Protein AF-A8U4M9-F1 (afdb_monomer)

pLDDT: mean 76.11, std 11.07, range [41.88, 90.75]

Solvent-accessible surface area (backbone atoms only — not comparable to full-atom values): 7079 Å² total; per-residue (Å²): 140,84,84,80,84,76,80,76,81,73,87,69,74,80,76,83,78,84,70,58,103,66,54,64,68,60,52,51,53,51,51,52,52,52,53,51,53,51,63,72,45,41,70,67,66,47,49,59,49,49,54,54,45,51,51,51,50,52,50,50,40,72,74,38,55,86,81,51,80,74,60,86,95,53,54,53,60,73,62,46,50,60,54,47,52,49,54,49,50,51,53,50,55,48,53,54,52,54,47,52,54,53,51,34,48,74,71,59,77,48,61,86,80,114

Structure (mmCIF, N/CA/C/O backbone):
data_AF-A8U4M9-F1
#
_entry.id   AF-A8U4M9-F1
#
loop_
_atom_site.group_PDB
_atom_site.id
_atom_site.type_symbol
_atom_site.label_atom_id
_atom_site.label_alt_id
_atom_site.label_comp_id
_atom_site.label_asym_id
_atom_site.label_entity_id
_atom_site.label_seq_id
_atom_site.pdbx_PDB_ins_code
_atom_site.Cartn_x
_atom_site.Cartn_y
_atom_site.Cartn_z
_atom_site.occupancy
_atom_site.B_iso_or_equiv
_atom_site.auth_seq_id
_atom_site.auth_comp_id
_atom_site.auth_asym_id
_atom_site.auth_atom_id
_atom_site.pdbx_PDB_model_num
ATOM 1 N N . MET A 1 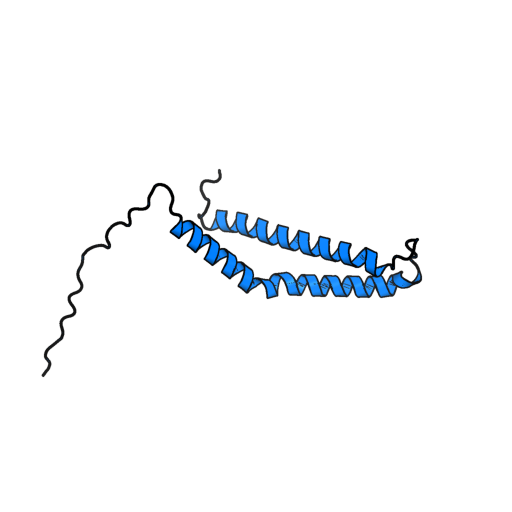1 ? 60.641 -24.160 -14.361 1.00 41.88 1 MET A N 1
ATOM 2 C CA . MET A 1 1 ? 60.588 -23.486 -15.676 1.00 41.88 1 MET A CA 1
ATOM 3 C C . MET A 1 1 ? 59.514 -24.198 -16.503 1.00 41.88 1 MET A C 1
ATOM 5 O O . MET A 1 1 ? 59.812 -25.154 -17.191 1.00 41.88 1 MET A O 1
ATOM 9 N N . ALA A 1 2 ? 58.250 -24.075 -16.092 1.00 49.12 2 ALA A N 1
ATOM 10 C CA . ALA A 1 2 ? 57.260 -23.120 -16.611 1.00 49.12 2 ALA A CA 1
ATOM 11 C C . ALA A 1 2 ? 56.799 -23.475 -18.041 1.00 49.12 2 ALA A C 1
ATOM 13 O O . ALA A 1 2 ? 57.284 -22.902 -19.009 1.00 49.12 2 ALA A O 1
ATOM 14 N N . ALA A 1 3 ? 55.857 -24.418 -18.149 1.00 48.16 3 ALA A N 1
ATOM 15 C CA . ALA A 1 3 ? 55.022 -24.584 -19.335 1.00 48.16 3 ALA A CA 1
ATOM 16 C C . ALA A 1 3 ? 53.691 -23.875 -19.052 1.00 48.16 3 ALA A C 1
ATOM 18 O O . ALA A 1 3 ? 52.935 -24.282 -18.173 1.00 48.16 3 ALA A O 1
ATOM 19 N N . ALA A 1 4 ? 53.490 -22.746 -19.725 1.00 57.94 4 ALA A N 1
ATOM 20 C CA . ALA A 1 4 ? 52.308 -21.909 -19.617 1.00 57.94 4 ALA A CA 1
ATOM 21 C C . ALA A 1 4 ? 51.120 -22.579 -20.318 1.00 57.94 4 ALA A C 1
ATOM 23 O O . ALA A 1 4 ? 51.166 -22.831 -21.523 1.00 57.94 4 ALA A O 1
ATOM 24 N N . ASP A 1 5 ? 50.060 -22.836 -19.555 1.00 54.78 5 ASP A N 1
ATOM 25 C CA . ASP A 1 5 ? 48.763 -23.265 -20.065 1.00 54.78 5 ASP A CA 1
ATOM 26 C C . ASP A 1 5 ? 48.074 -22.035 -20.687 1.00 54.78 5 ASP A C 1
ATOM 28 O O . ASP A 1 5 ? 47.544 -21.159 -19.999 1.00 54.78 5 ASP A O 1
ATOM 32 N N . ASN A 1 6 ? 48.216 -21.891 -22.006 1.00 61.22 6 ASN A N 1
ATOM 33 C CA . ASN A 1 6 ? 47.636 -20.798 -22.782 1.00 61.22 6 ASN A CA 1
ATOM 34 C C . ASN A 1 6 ? 46.122 -21.016 -22.921 1.00 61.22 6 ASN A C 1
ATOM 36 O O . ASN A 1 6 ? 45.656 -21.656 -23.864 1.00 61.22 6 ASN A O 1
ATOM 40 N N . ILE A 1 7 ? 45.345 -20.446 -21.998 1.00 64.44 7 ILE A N 1
ATOM 41 C CA . ILE A 1 7 ? 43.886 -20.342 -22.117 1.00 64.44 7 ILE A CA 1
ATOM 42 C C . ILE A 1 7 ? 43.577 -19.382 -23.275 1.00 64.44 7 ILE A C 1
ATOM 44 O O . ILE A 1 7 ? 43.558 -18.161 -23.115 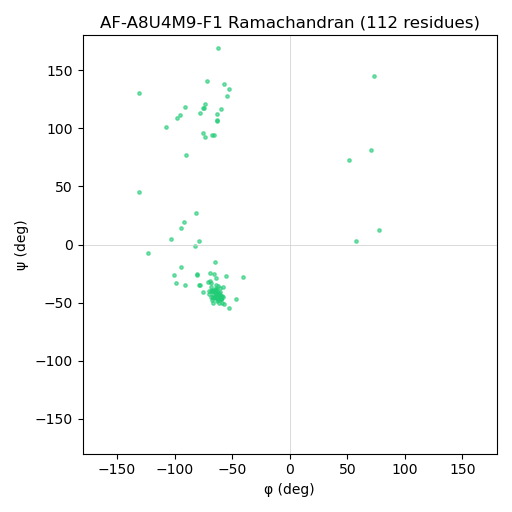1.00 64.44 7 ILE A O 1
ATOM 48 N N . ALA A 1 8 ? 43.367 -19.938 -24.466 1.00 64.06 8 ALA A N 1
ATOM 49 C CA . ALA A 1 8 ? 42.996 -19.186 -25.654 1.00 64.06 8 ALA A CA 1
ATOM 50 C C . ALA A 1 8 ? 41.623 -18.514 -25.460 1.00 64.06 8 ALA A C 1
ATOM 52 O O . ALA A 1 8 ? 40.574 -19.161 -25.502 1.00 64.06 8 ALA A O 1
ATOM 53 N N . PHE A 1 9 ? 41.621 -17.194 -25.267 1.00 68.69 9 PHE A N 1
ATOM 54 C CA . PHE A 1 9 ? 40.423 -16.363 -25.368 1.00 68.69 9 PHE A CA 1
ATOM 55 C C . PHE A 1 9 ? 39.901 -16.437 -26.808 1.00 68.69 9 PHE A C 1
ATOM 57 O O . PHE A 1 9 ? 40.516 -15.898 -27.724 1.00 68.69 9 PHE A O 1
ATOM 64 N N . SER A 1 10 ? 38.787 -17.139 -27.023 1.00 66.19 10 SER A N 1
ATOM 65 C CA . SER A 1 10 ? 38.134 -17.204 -28.334 1.00 66.19 10 SER A CA 1
ATOM 66 C C . SER A 1 10 ? 37.349 -15.905 -28.569 1.00 66.19 10 SER A C 1
ATOM 68 O O . SER A 1 10 ? 36.362 -15.676 -27.869 1.00 66.19 10 SER A O 1
ATOM 70 N N . PRO A 1 11 ? 37.727 -15.047 -29.538 1.00 69.06 11 PRO A N 1
ATOM 71 C CA . PRO A 1 11 ? 37.116 -13.733 -29.747 1.00 69.06 11 PRO A CA 1
ATOM 72 C C . PRO A 1 11 ? 35.807 -13.814 -30.548 1.00 69.06 11 PRO A C 1
ATOM 74 O O . PRO A 1 11 ? 35.451 -12.882 -31.267 1.00 69.06 11 PRO A O 1
ATOM 77 N N . THR A 1 12 ? 35.088 -14.936 -30.486 1.00 73.75 12 THR A N 1
ATOM 78 C CA . THR A 1 12 ? 33.807 -15.048 -31.181 1.00 73.75 12 THR A CA 1
ATOM 79 C C . THR A 1 12 ? 32.766 -14.247 -30.404 1.00 73.75 12 THR A C 1
ATOM 81 O O . THR A 1 12 ? 32.501 -14.591 -29.246 1.00 73.75 12 THR A O 1
ATOM 84 N N . PRO A 1 13 ? 32.164 -13.196 -30.993 1.00 75.12 13 PRO A N 1
ATOM 85 C CA . PRO A 1 13 ? 31.090 -12.476 -30.331 1.00 75.12 13 PRO A CA 1
ATOM 86 C C . PRO A 1 13 ? 29.970 -13.468 -29.987 1.00 75.12 13 PRO A C 1
ATOM 88 O O . PRO A 1 13 ? 29.671 -14.356 -30.794 1.00 75.12 13 PRO A O 1
ATOM 91 N N . PRO A 1 14 ? 29.364 -13.367 -28.790 1.00 75.38 14 PRO A N 1
ATOM 92 C CA . PRO A 1 14 ? 28.298 -14.270 -28.387 1.00 75.38 14 PRO A CA 1
ATOM 93 C C . PRO A 1 14 ? 27.194 -14.244 -29.444 1.00 75.38 14 PRO A C 1
ATOM 95 O O . PRO A 1 14 ? 26.721 -13.175 -29.831 1.00 75.38 14 PRO A O 1
ATOM 98 N N . ALA A 1 15 ? 26.809 -15.427 -29.928 1.00 78.88 15 ALA A N 1
ATOM 99 C CA . ALA A 1 15 ? 25.818 -15.549 -30.986 1.00 78.88 15 ALA A CA 1
ATOM 100 C C . ALA A 1 15 ? 24.533 -14.779 -30.610 1.00 78.88 15 ALA A C 1
ATOM 102 O O . ALA A 1 15 ? 24.053 -14.912 -29.475 1.00 78.88 15 ALA A O 1
ATOM 103 N N . PRO A 1 16 ? 23.958 -13.978 -31.530 1.00 76.56 16 PRO A N 1
ATOM 104 C CA . PRO A 1 16 ? 22.768 -13.191 -31.243 1.00 76.56 16 PRO A CA 1
ATOM 105 C C . PRO A 1 16 ? 21.631 -14.129 -30.841 1.00 76.56 16 PRO A C 1
ATOM 107 O O . PRO A 1 16 ? 21.188 -14.980 -31.618 1.00 76.56 16 PRO A O 1
ATOM 110 N N . ARG A 1 17 ? 21.161 -13.997 -29.5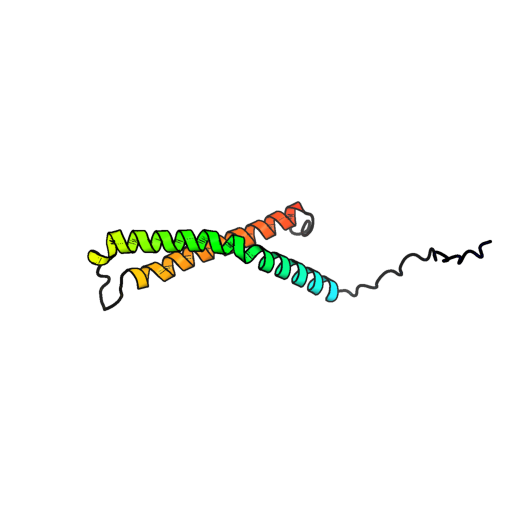95 1.00 71.31 17 ARG A N 1
ATOM 111 C CA . ARG A 1 17 ? 20.040 -14.795 -29.095 1.00 71.31 17 ARG A CA 1
ATOM 112 C C . ARG A 1 17 ? 18.808 -14.435 -29.917 1.00 71.31 17 ARG A C 1
ATOM 114 O O . ARG A 1 17 ? 18.310 -13.316 -29.831 1.00 71.31 17 ARG A O 1
ATOM 121 N N . ARG A 1 18 ? 18.312 -15.384 -30.717 1.00 70.44 18 ARG A N 1
ATOM 122 C CA . ARG A 1 18 ? 17.058 -15.233 -31.464 1.00 70.44 18 ARG A CA 1
ATOM 123 C C . ARG A 1 18 ? 15.896 -15.147 -30.481 1.00 70.44 18 ARG A C 1
ATOM 125 O O . ARG A 1 18 ? 15.356 -16.156 -30.035 1.00 70.44 18 ARG A O 1
ATOM 132 N N . ILE A 1 19 ? 15.518 -13.923 -30.147 1.00 67.88 19 ILE A N 1
ATOM 133 C CA . ILE A 1 19 ? 14.280 -13.634 -29.440 1.00 67.88 19 ILE A CA 1
ATOM 134 C C . ILE A 1 19 ? 13.152 -13.780 -30.469 1.00 67.88 19 ILE A C 1
ATOM 136 O O . ILE A 1 19 ? 13.128 -13.101 -31.494 1.00 67.88 19 ILE A O 1
ATOM 140 N N . ARG A 1 20 ? 12.241 -14.732 -30.241 1.00 73.12 20 ARG A N 1
ATOM 141 C CA . ARG A 1 20 ? 10.984 -14.846 -31.003 1.00 73.12 20 ARG A CA 1
ATOM 142 C C . ARG A 1 20 ? 10.149 -13.572 -30.776 1.00 73.12 20 ARG A C 1
ATOM 144 O O . ARG A 1 20 ? 10.448 -12.816 -29.865 1.00 73.12 20 ARG A O 1
ATOM 151 N N . ARG A 1 21 ? 9.067 -13.351 -31.538 1.00 77.12 21 ARG A N 1
ATOM 152 C CA . ARG A 1 21 ? 8.156 -12.186 -31.393 1.00 77.12 21 ARG A CA 1
ATOM 153 C C . ARG A 1 21 ? 7.817 -11.774 -29.945 1.00 77.12 21 ARG A C 1
ATOM 155 O O . ARG A 1 21 ? 7.540 -10.607 -29.719 1.00 77.12 21 ARG A O 1
ATOM 162 N N . VAL A 1 22 ? 7.834 -12.704 -28.984 1.00 78.94 22 VAL A N 1
ATOM 163 C CA . VAL A 1 22 ? 7.666 -12.426 -27.549 1.00 78.94 22 VAL A CA 1
ATOM 164 C C . VAL A 1 22 ? 8.770 -13.123 -26.746 1.00 78.94 22 VAL A C 1
ATOM 166 O O . VAL A 1 22 ? 8.988 -14.328 -26.906 1.00 78.94 22 VAL A O 1
ATOM 169 N N . ASN A 1 23 ? 9.443 -12.382 -25.856 1.00 83.06 23 ASN A N 1
ATOM 170 C CA . ASN A 1 23 ? 10.449 -12.910 -24.928 1.00 83.06 23 ASN A CA 1
ATOM 171 C C . ASN A 1 23 ? 9.816 -13.340 -23.595 1.00 83.06 23 ASN A C 1
ATOM 173 O O . ASN A 1 23 ? 9.937 -12.647 -22.586 1.00 83.06 23 ASN A O 1
ATOM 177 N N . TRP A 1 24 ? 9.161 -14.500 -23.576 1.00 84.38 24 TRP A N 1
ATOM 178 C CA . TRP A 1 24 ? 8.528 -15.034 -22.363 1.00 84.38 24 TRP A CA 1
ATOM 179 C C . TRP A 1 24 ? 9.505 -15.231 -21.199 1.00 84.38 24 TRP A C 1
ATOM 181 O O . TRP A 1 24 ? 9.158 -14.954 -20.054 1.00 84.38 24 TRP A O 1
ATOM 191 N N . ILE A 1 25 ? 10.745 -15.644 -21.490 1.00 85.50 25 ILE A N 1
ATOM 192 C CA . ILE A 1 25 ? 11.789 -15.796 -20.470 1.00 85.50 25 ILE A CA 1
ATOM 193 C C . ILE A 1 25 ? 12.148 -14.435 -19.869 1.00 85.50 25 ILE A C 1
ATOM 195 O O . ILE A 1 25 ? 12.239 -14.333 -18.652 1.00 85.50 25 ILE A O 1
ATOM 199 N N . GLY A 1 26 ? 12.320 -13.403 -20.701 1.00 83.81 26 GLY A N 1
ATOM 200 C CA . GLY A 1 26 ? 12.620 -12.036 -20.264 1.00 83.81 26 GLY A CA 1
ATOM 201 C C . GLY A 1 26 ? 11.504 -11.418 -19.424 1.00 83.81 26 GLY A C 1
ATOM 202 O O . GLY A 1 26 ? 11.770 -10.816 -18.388 1.00 83.81 26 GLY A O 1
ATOM 203 N N . VAL A 1 27 ? 10.247 -11.617 -19.830 1.00 84.75 27 VAL A N 1
ATOM 204 C CA . VAL A 1 27 ? 9.079 -11.170 -19.054 1.00 84.75 27 VAL A CA 1
ATOM 205 C C . VAL A 1 27 ? 9.049 -11.861 -17.692 1.00 84.75 27 VAL A C 1
ATOM 207 O O . VAL A 1 27 ? 8.894 -11.200 -16.668 1.00 84.75 27 VAL A O 1
ATOM 210 N N . TRP A 1 28 ? 9.269 -13.177 -17.658 1.00 87.12 28 TRP A N 1
ATOM 211 C CA . TRP A 1 28 ? 9.285 -13.937 -16.412 1.00 87.12 28 TRP A CA 1
ATOM 212 C C . TRP A 1 28 ? 10.435 -13.538 -15.478 1.00 87.12 28 TRP A C 1
ATOM 214 O O . TRP A 1 28 ? 10.228 -13.408 -14.270 1.00 87.12 28 TRP A O 1
ATOM 224 N N . THR A 1 29 ? 11.642 -13.296 -16.001 1.00 84.56 29 THR A N 1
ATOM 225 C CA . THR A 1 29 ? 12.775 -12.841 -15.178 1.00 84.56 29 THR A CA 1
ATOM 226 C C . THR A 1 29 ? 12.572 -11.434 -14.632 1.00 84.56 29 THR A C 1
ATOM 228 O O . THR A 1 29 ? 12.886 -11.201 -13.464 1.00 84.56 29 THR A O 1
ATOM 231 N N . LEU A 1 30 ? 12.015 -10.513 -15.423 1.00 82.19 30 LEU A N 1
ATOM 232 C CA . LEU A 1 30 ? 11.677 -9.166 -14.956 1.00 82.19 30 LEU A CA 1
ATOM 233 C C . LEU A 1 30 ? 10.579 -9.199 -13.890 1.00 82.19 30 LEU A C 1
ATOM 235 O O . LEU A 1 30 ? 10.740 -8.589 -12.833 1.00 82.19 30 LEU A O 1
ATOM 239 N N . TYR A 1 31 ? 9.519 -9.977 -14.120 1.00 83.81 31 TYR A N 1
ATOM 240 C CA . TYR A 1 31 ? 8.447 -10.181 -13.149 1.00 83.81 31 TYR A CA 1
ATOM 241 C C . TYR A 1 31 ? 8.990 -10.729 -11.825 1.00 83.81 31 TYR A C 1
ATOM 243 O O . TYR A 1 31 ? 8.761 -10.152 -10.762 1.00 83.81 31 TYR A O 1
ATOM 251 N N . LYS A 1 32 ? 9.789 -11.802 -11.884 1.00 86.00 32 LYS A N 1
ATOM 252 C CA . LYS A 1 32 ? 10.376 -12.421 -10.693 1.00 86.00 32 LYS A CA 1
ATOM 253 C C . LYS A 1 32 ? 11.285 -11.454 -9.930 1.00 86.00 32 LYS A C 1
ATOM 255 O O . LYS A 1 32 ? 11.233 -11.436 -8.702 1.00 86.00 32 LYS A O 1
ATOM 260 N N . LYS A 1 33 ? 12.094 -10.649 -10.633 1.00 83.69 33 LYS A N 1
ATOM 261 C CA . LYS A 1 33 ? 12.957 -9.620 -10.026 1.00 83.69 33 LYS A CA 1
ATOM 262 C C . LYS A 1 33 ? 12.130 -8.590 -9.256 1.00 83.69 33 LYS A C 1
ATOM 264 O O . LYS A 1 33 ? 12.476 -8.262 -8.122 1.00 83.69 33 LYS A O 1
ATOM 269 N N . GLU A 1 34 ? 11.057 -8.096 -9.860 1.00 80.38 34 GLU A N 1
ATOM 270 C CA . GLU A 1 34 ? 10.226 -7.053 -9.264 1.00 80.38 34 GLU A CA 1
ATOM 271 C C . GLU A 1 34 ? 9.439 -7.586 -8.055 1.00 80.38 34 GLU A C 1
ATOM 273 O O . GLU A 1 34 ? 9.465 -6.975 -6.988 1.00 80.38 34 GLU A O 1
ATOM 278 N N . VAL A 1 35 ? 8.862 -8.791 -8.151 1.00 83.06 35 VAL A N 1
ATOM 279 C CA . VAL A 1 35 ? 8.199 -9.467 -7.019 1.00 83.06 35 VAL A CA 1
ATOM 280 C C . VAL A 1 35 ? 9.167 -9.687 -5.854 1.00 83.06 35 VAL A C 1
ATOM 282 O O . VAL A 1 35 ? 8.835 -9.395 -4.708 1.00 83.06 35 VAL A O 1
ATOM 285 N N . TRP A 1 36 ? 10.395 -10.136 -6.126 1.00 82.00 36 TRP A N 1
ATOM 286 C CA . TRP A 1 36 ? 11.415 -10.308 -5.087 1.00 82.00 36 TRP A CA 1
ATOM 287 C C . TRP A 1 36 ? 11.829 -8.989 -4.431 1.00 82.00 36 TRP A C 1
ATOM 289 O O . TRP A 1 36 ? 12.034 -8.947 -3.217 1.00 82.00 36 TRP A O 1
ATOM 299 N N . ARG A 1 37 ? 11.933 -7.906 -5.209 1.00 77.75 37 ARG A N 1
ATOM 300 C CA . ARG A 1 37 ? 12.203 -6.564 -4.682 1.00 77.75 37 ARG A CA 1
ATOM 301 C C . ARG A 1 37 ? 11.081 -6.111 -3.744 1.00 77.75 37 ARG A C 1
ATOM 303 O O . ARG A 1 37 ? 11.381 -5.641 -2.650 1.00 77.75 37 ARG A O 1
ATOM 310 N N . PHE A 1 38 ? 9.819 -6.293 -4.135 1.00 70.75 38 PHE A N 1
ATOM 311 C CA . PHE A 1 38 ? 8.662 -5.942 -3.306 1.00 70.75 38 PHE A CA 1
ATOM 312 C C . PHE A 1 38 ? 8.585 -6.765 -2.017 1.00 70.75 38 PHE A C 1
ATOM 314 O O . PHE A 1 38 ? 8.402 -6.198 -0.942 1.00 70.75 38 PHE A O 1
ATOM 321 N N . ILE A 1 39 ? 8.813 -8.080 -2.093 1.00 75.69 39 ILE A N 1
ATOM 322 C CA . ILE A 1 39 ? 8.828 -8.963 -0.914 1.00 75.69 39 ILE A CA 1
ATOM 323 C C . ILE A 1 39 ? 9.923 -8.543 0.073 1.00 75.69 39 ILE A C 1
ATOM 325 O O . ILE A 1 39 ? 9.713 -8.560 1.284 1.00 75.69 39 ILE A O 1
ATOM 329 N N . LYS A 1 40 ? 11.085 -8.107 -0.424 1.00 71.44 40 LYS A N 1
ATOM 330 C CA . LYS A 1 40 ? 12.198 -7.677 0.431 1.00 71.44 40 LYS A CA 1
ATOM 331 C C . LYS A 1 40 ? 11.917 -6.366 1.180 1.00 71.44 40 LYS A C 1
ATOM 333 O O . LYS A 1 40 ? 12.504 -6.139 2.234 1.00 71.44 40 LYS A O 1
ATOM 338 N N . VAL A 1 41 ? 11.027 -5.520 0.657 1.00 71.75 41 VAL A N 1
ATOM 339 C CA . VAL A 1 41 ? 10.688 -4.197 1.219 1.00 71.75 41 VAL A CA 1
ATOM 340 C C . VAL A 1 41 ? 9.341 -4.213 1.965 1.00 71.75 41 VAL A C 1
ATOM 342 O O . VAL A 1 41 ? 8.920 -3.202 2.517 1.00 71.75 41 VAL A O 1
ATOM 345 N N . ILE A 1 42 ? 8.697 -5.378 2.101 1.00 65.19 42 ILE A N 1
ATOM 346 C CA . ILE A 1 42 ? 7.407 -5.513 2.799 1.00 65.19 42 ILE A CA 1
ATOM 347 C C . ILE A 1 42 ? 7.495 -5.120 4.279 1.00 65.19 42 ILE A C 1
ATOM 349 O O . ILE A 1 42 ? 6.587 -4.482 4.811 1.00 65.19 42 ILE A O 1
ATOM 353 N N . ASN A 1 43 ? 8.620 -5.420 4.933 1.00 60.69 43 ASN A N 1
ATOM 354 C CA . ASN A 1 43 ? 8.816 -5.091 6.345 1.00 60.69 43 ASN A CA 1
ATOM 355 C C . ASN A 1 43 ? 8.872 -3.578 6.594 1.00 60.69 43 ASN A C 1
ATOM 357 O O . ASN A 1 43 ? 8.544 -3.135 7.686 1.00 60.69 43 ASN A O 1
ATOM 361 N N . GLN A 1 44 ? 9.261 -2.779 5.599 1.00 58.12 44 GLN A N 1
ATOM 362 C CA . GLN A 1 44 ? 9.373 -1.325 5.744 1.00 58.12 44 GLN A CA 1
ATOM 363 C C . GLN A 1 44 ? 8.073 -0.616 5.365 1.00 58.12 44 GLN A C 1
ATOM 365 O O . GLN A 1 44 ? 7.701 0.363 6.007 1.00 58.12 44 GLN A O 1
ATOM 370 N N . THR A 1 45 ? 7.348 -1.135 4.374 1.00 66.50 45 THR A N 1
ATOM 371 C CA . THR A 1 45 ? 6.074 -0.550 3.946 1.00 66.50 45 THR A CA 1
ATOM 372 C C . THR A 1 45 ? 4.907 -0.943 4.840 1.00 66.50 45 THR A C 1
ATOM 374 O O . THR A 1 45 ? 3.954 -0.191 4.911 1.00 66.50 45 THR A O 1
ATOM 377 N N . VAL A 1 46 ? 4.945 -2.087 5.534 1.00 72.50 46 VAL A N 1
ATOM 378 C CA . VAL A 1 46 ? 3.807 -2.560 6.351 1.00 72.50 46 VAL A CA 1
ATOM 379 C C . VAL A 1 46 ? 3.974 -2.238 7.838 1.00 72.50 46 VAL A C 1
ATOM 381 O O . VAL A 1 46 ? 2.988 -1.921 8.501 1.00 72.50 46 VAL A O 1
ATOM 384 N N . ALA A 1 47 ? 5.200 -2.243 8.371 1.00 76.25 47 ALA A N 1
ATOM 385 C CA . ALA A 1 47 ? 5.418 -2.017 9.801 1.00 76.25 47 ALA A CA 1
ATOM 386 C C . ALA A 1 47 ? 5.003 -0.608 10.252 1.00 76.25 47 ALA A C 1
ATOM 388 O O . ALA A 1 47 ? 4.298 -0.471 11.251 1.00 76.25 47 ALA A O 1
ATOM 389 N N . ALA A 1 48 ? 5.395 0.430 9.507 1.00 79.69 48 ALA A N 1
ATOM 390 C CA . ALA A 1 48 ? 5.064 1.810 9.856 1.00 79.69 48 ALA A CA 1
ATOM 391 C C . ALA A 1 48 ? 3.540 2.067 9.884 1.00 79.69 48 ALA A C 1
ATOM 393 O O . ALA A 1 48 ? 3.049 2.524 10.918 1.00 79.69 48 ALA A O 1
ATOM 394 N N . PRO A 1 49 ? 2.762 1.699 8.844 1.00 80.12 49 PRO A N 1
ATOM 395 C CA . PRO A 1 49 ? 1.314 1.846 8.888 1.00 80.12 49 PRO A CA 1
ATOM 396 C C . PRO A 1 49 ? 0.673 1.050 10.020 1.00 80.12 49 PRO A C 1
ATOM 398 O O . PRO A 1 49 ? -0.173 1.597 10.719 1.00 80.12 49 PRO A O 1
ATOM 401 N N . VAL A 1 50 ? 1.078 -0.207 10.251 1.00 85.12 50 VAL A N 1
ATOM 402 C CA . VAL A 1 50 ? 0.499 -1.062 11.306 1.00 85.12 50 VAL A CA 1
ATOM 403 C C . VAL A 1 50 ? 0.636 -0.418 12.684 1.00 85.12 50 VAL A C 1
ATOM 405 O O . VAL A 1 50 ? -0.348 -0.355 13.418 1.00 85.12 50 VAL A O 1
ATOM 408 N N . VAL A 1 51 ? 1.810 0.127 13.016 1.00 87.50 51 VAL A N 1
ATOM 409 C CA . VAL A 1 51 ? 2.026 0.820 14.297 1.00 87.50 51 VAL A CA 1
ATOM 410 C C . VAL A 1 51 ? 1.075 2.009 14.444 1.00 87.50 51 VAL A C 1
ATOM 412 O O . VAL A 1 51 ? 0.411 2.136 15.472 1.00 87.50 51 VAL A O 1
ATOM 415 N N . THR A 1 52 ? 0.938 2.845 13.413 1.00 86.50 52 THR A N 1
ATOM 416 C CA . THR A 1 52 ? 0.006 3.983 13.439 1.00 86.50 52 THR A CA 1
ATOM 417 C C . THR A 1 52 ? -1.452 3.527 13.547 1.00 86.50 52 THR A C 1
ATOM 419 O O . THR A 1 52 ? -2.226 4.112 14.303 1.00 86.50 52 THR A O 1
ATOM 422 N N . THR A 1 53 ? -1.819 2.447 12.850 1.00 87.25 53 THR A N 1
ATOM 423 C CA . THR A 1 53 ? -3.171 1.865 12.886 1.00 87.25 53 THR A CA 1
ATOM 424 C C . THR A 1 53 ? -3.520 1.387 14.299 1.00 87.25 53 THR A C 1
ATOM 426 O O . THR A 1 53 ? -4.610 1.660 14.798 1.00 87.25 53 THR A O 1
ATOM 429 N N . LEU A 1 54 ? -2.575 0.717 14.968 1.00 88.62 54 LEU A N 1
ATOM 430 C CA . LEU A 1 54 ? -2.733 0.232 16.340 1.00 88.62 54 LEU A CA 1
ATOM 431 C C . LEU A 1 54 ? -2.805 1.376 17.355 1.00 88.62 54 LEU A C 1
ATOM 433 O O . LEU A 1 54 ? -3.629 1.321 18.265 1.00 88.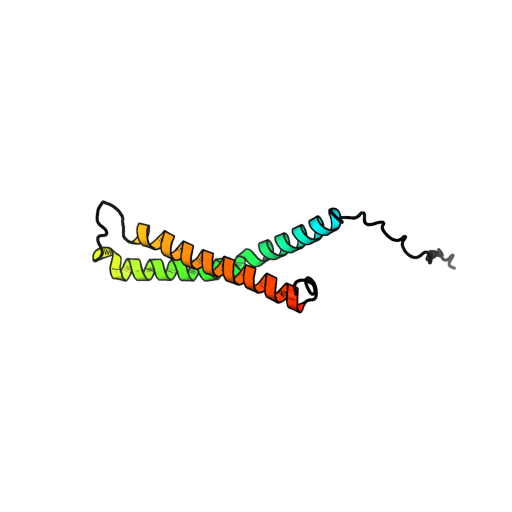62 54 LEU A O 1
ATOM 437 N N . LEU A 1 55 ? -1.993 2.424 17.187 1.00 90.75 55 LEU A N 1
ATOM 438 C CA . LEU A 1 55 ? -2.055 3.610 18.043 1.00 90.75 55 LEU A CA 1
ATOM 439 C C . LEU A 1 55 ? -3.401 4.326 17.914 1.00 90.75 55 LEU A C 1
ATOM 441 O O . LEU A 1 55 ? -4.010 4.646 18.932 1.00 90.75 55 LEU A O 1
ATOM 445 N N . PHE A 1 56 ? -3.905 4.530 16.693 1.00 89.88 56 PHE A N 1
ATOM 446 C CA . PHE A 1 56 ? -5.229 5.125 16.498 1.00 89.88 56 PHE A CA 1
ATOM 447 C C . PHE A 1 56 ? -6.338 4.266 17.087 1.00 89.88 56 PHE A C 1
ATOM 449 O O . PHE A 1 56 ? -7.213 4.795 17.770 1.00 89.88 56 PHE A O 1
ATOM 456 N N . LEU A 1 57 ? -6.278 2.948 16.890 1.00 88.19 57 LEU A N 1
ATOM 457 C CA . LEU A 1 57 ? -7.240 2.044 17.502 1.00 88.19 57 LEU A CA 1
ATOM 458 C C . LEU A 1 57 ? -7.197 2.153 19.033 1.00 88.19 57 LEU A C 1
ATOM 460 O O . LEU A 1 57 ? -8.245 2.326 19.646 1.00 88.19 57 LEU A O 1
ATOM 464 N N . ALA A 1 58 ? -6.015 2.139 19.654 1.00 88.69 58 ALA A N 1
ATOM 465 C CA . ALA A 1 58 ? -5.872 2.273 21.104 1.00 88.69 58 ALA A CA 1
ATOM 466 C C . ALA A 1 58 ? -6.409 3.616 21.630 1.00 88.69 58 ALA A C 1
ATOM 468 O O . ALA A 1 58 ? -7.185 3.632 22.586 1.00 88.69 58 ALA A O 1
ATOM 469 N N . VAL A 1 59 ? -6.048 4.730 20.984 1.00 89.94 59 VAL A N 1
ATOM 470 C CA . VAL A 1 59 ? -6.488 6.079 21.375 1.00 89.94 59 VAL A CA 1
ATOM 471 C C . VAL A 1 59 ? -8.002 6.221 21.249 1.00 89.94 59 VAL A C 1
ATOM 473 O O . VAL A 1 59 ? -8.650 6.649 22.202 1.00 89.94 59 VAL A O 1
ATOM 476 N N . PHE A 1 60 ? -8.592 5.822 20.120 1.00 86.75 60 PHE A N 1
ATOM 477 C CA . PHE A 1 60 ? -10.038 5.933 19.926 1.00 86.75 60 PHE A CA 1
ATOM 478 C C . PHE A 1 60 ? -10.820 4.981 20.827 1.00 86.75 60 PHE A C 1
ATOM 480 O O . PHE A 1 60 ? -11.864 5.364 21.349 1.00 86.75 60 PHE A O 1
ATOM 487 N N . THR A 1 61 ? -10.313 3.771 21.070 1.00 84.25 61 THR A N 1
ATOM 488 C CA . THR A 1 61 ? -10.975 2.829 21.983 1.00 84.25 61 THR A CA 1
ATOM 489 C C . THR A 1 61 ? -10.939 3.340 23.424 1.00 84.25 61 THR A C 1
ATOM 491 O O . THR A 1 61 ? -11.940 3.234 24.125 1.00 84.25 61 THR A O 1
ATOM 494 N N . LEU A 1 62 ? -9.827 3.941 23.865 1.00 86.50 62 LEU A N 1
ATOM 495 C CA . LEU A 1 62 ? -9.721 4.526 25.204 1.00 86.50 62 LEU A CA 1
ATOM 496 C C . LEU A 1 62 ? -10.579 5.791 25.358 1.00 86.50 62 LEU A C 1
ATOM 498 O O . LEU A 1 62 ? -11.198 5.975 26.402 1.00 86.50 62 LEU A O 1
ATOM 502 N N . ALA A 1 63 ? -10.624 6.643 24.330 1.00 87.12 63 ALA A N 1
ATOM 503 C CA . ALA A 1 63 ? -11.339 7.916 24.372 1.00 87.12 63 ALA A CA 1
ATOM 504 C C . ALA A 1 63 ? -12.862 7.778 24.201 1.00 87.12 63 ALA A C 1
ATOM 506 O O . ALA A 1 63 ? -13.598 8.550 24.799 1.00 87.12 63 ALA A O 1
ATOM 507 N N . LEU A 1 64 ? -13.335 6.828 23.384 1.00 80.56 64 LEU A N 1
ATOM 508 C CA . LEU A 1 64 ? -14.744 6.733 22.964 1.00 80.56 64 LEU A CA 1
ATOM 509 C C . LEU A 1 64 ? -15.401 5.385 23.289 1.00 80.56 64 LEU A C 1
ATOM 511 O O . LEU A 1 64 ? -16.610 5.233 23.121 1.00 80.56 64 LEU A O 1
ATOM 515 N N . GLY A 1 65 ? -14.639 4.393 23.761 1.00 68.81 65 GLY A N 1
ATOM 516 C CA . GLY A 1 65 ? -15.119 3.015 23.913 1.00 68.81 65 GLY A CA 1
ATOM 517 C C . GLY A 1 65 ? -16.245 2.815 24.932 1.00 68.81 65 GLY A C 1
ATOM 518 O O . GLY A 1 65 ? -16.880 1.765 24.910 1.00 68.81 65 GLY A O 1
ATOM 519 N N . ARG A 1 66 ? -16.500 3.791 25.815 1.00 68.44 66 ARG A N 1
ATOM 520 C CA . ARG A 1 66 ? -17.621 3.770 26.775 1.00 68.44 66 ARG A CA 1
ATOM 521 C C . ARG A 1 66 ? -18.814 4.625 26.340 1.00 68.44 66 ARG A C 1
ATOM 523 O O . ARG A 1 66 ? -19.934 4.303 26.723 1.00 68.44 66 ARG A O 1
ATOM 530 N N . ASP A 1 67 ? -18.576 5.656 25.532 1.00 67.25 67 ASP A N 1
ATOM 531 C CA . ASP A 1 67 ? -19.583 6.662 25.171 1.00 67.25 67 ASP A CA 1
ATOM 532 C C . ASP A 1 67 ? -20.312 6.343 23.857 1.00 67.25 67 ASP A C 1
ATOM 534 O O . ASP A 1 67 ? -21.408 6.846 23.615 1.00 67.25 67 ASP A O 1
ATOM 538 N N . VAL A 1 68 ? -19.740 5.485 23.003 1.00 67.50 68 VAL A N 1
ATOM 539 C CA . VAL A 1 68 ? -20.302 5.166 21.683 1.00 67.50 68 VAL A CA 1
ATOM 540 C C . VAL A 1 68 ? -20.899 3.757 21.673 1.00 67.50 68 VAL A C 1
ATOM 542 O O . VAL A 1 68 ? -20.191 2.761 21.528 1.00 67.50 68 VAL A O 1
ATOM 545 N N . GLN A 1 69 ? -22.227 3.670 21.782 1.00 66.12 69 GLN A N 1
ATOM 546 C CA . GLN A 1 69 ? -22.989 2.446 21.512 1.00 66.12 69 GLN A CA 1
ATOM 547 C C . GLN A 1 69 ? -23.498 2.481 20.069 1.00 66.12 69 GLN A C 1
ATOM 549 O O . GLN A 1 69 ? -24.360 3.285 19.728 1.00 66.12 69 GLN A O 1
ATOM 554 N N . LEU A 1 70 ? -22.969 1.605 19.211 1.00 67.06 70 LEU A N 1
ATOM 555 C CA . LEU A 1 70 ? -23.308 1.556 17.779 1.00 67.06 70 LEU A CA 1
ATOM 556 C C . LEU A 1 70 ? -24.644 0.852 17.471 1.00 67.06 70 LEU A C 1
ATOM 558 O O . LEU A 1 70 ? -25.024 0.747 16.309 1.00 67.06 70 LEU A O 1
ATOM 562 N N . GLY A 1 71 ? -25.384 0.424 18.496 1.00 66.38 71 GLY A N 1
ATOM 563 C CA . GLY A 1 71 ? -26.600 -0.372 18.337 1.00 66.38 71 GLY A CA 1
ATOM 564 C C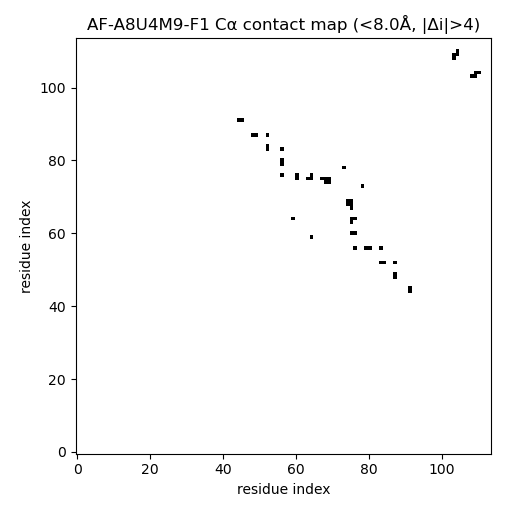 . GLY A 1 71 ? -26.302 -1.818 17.918 1.00 66.38 71 GLY A C 1
ATOM 565 O O . GLY A 1 71 ? -25.351 -2.088 17.191 1.00 66.38 71 GLY A O 1
ATOM 566 N N . ALA A 1 72 ? -27.124 -2.750 18.411 1.00 62.28 72 ALA A N 1
ATOM 567 C CA . ALA A 1 72 ? -27.107 -4.181 18.083 1.00 62.28 72 ALA A CA 1
ATOM 568 C C . ALA A 1 72 ? -25.727 -4.866 18.212 1.00 62.28 72 ALA A C 1
ATOM 570 O O . ALA A 1 72 ? -25.107 -5.205 17.213 1.00 62.28 72 ALA A O 1
ATOM 571 N N . ASP A 1 73 ? -25.256 -5.087 19.445 1.00 69.81 73 ASP A N 1
ATOM 572 C CA . ASP A 1 73 ? -24.139 -5.994 19.797 1.00 69.81 73 ASP A CA 1
ATOM 573 C C . ASP A 1 73 ? -22.756 -5.761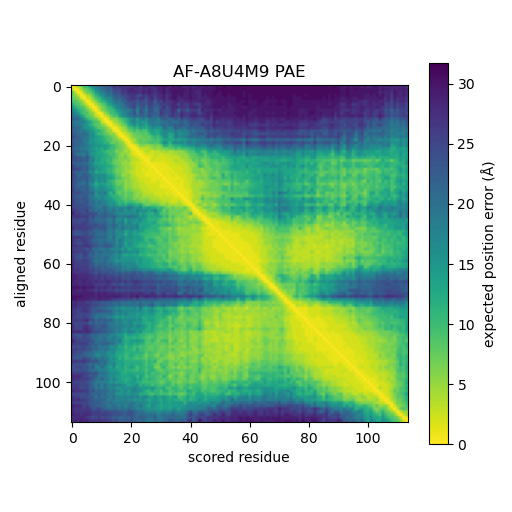 19.145 1.00 69.81 73 ASP A C 1
ATOM 575 O O . ASP A 1 73 ? -21.809 -6.500 19.423 1.00 69.81 73 ASP A O 1
ATOM 579 N N . ILE A 1 74 ? -22.569 -4.719 18.330 1.00 74.75 74 ILE A N 1
ATOM 580 C CA . ILE A 1 74 ? -21.273 -4.425 17.707 1.00 74.75 74 ILE A CA 1
ATOM 581 C C . ILE A 1 74 ? -20.471 -3.481 18.608 1.00 74.75 74 ILE A C 1
ATOM 583 O O . ILE A 1 74 ? -20.861 -2.339 18.864 1.00 74.75 74 ILE A O 1
ATOM 587 N N . SER A 1 75 ? -19.306 -3.944 19.068 1.00 80.19 75 SER A N 1
ATOM 588 C CA . SER A 1 75 ? -18.379 -3.108 19.829 1.00 80.19 75 SER A CA 1
ATOM 589 C C . SER A 1 75 ? -17.706 -2.062 18.930 1.00 80.19 75 SER A C 1
ATOM 591 O O . SER A 1 75 ? -17.317 -2.341 17.795 1.00 80.19 75 SER A O 1
ATOM 593 N N . PHE A 1 76 ? -17.525 -0.846 19.453 1.00 81.19 76 PHE A N 1
ATOM 594 C CA . PHE A 1 76 ? -16.847 0.263 18.768 1.00 81.19 76 PHE A CA 1
ATOM 595 C C . PHE A 1 76 ? -15.503 -0.115 18.101 1.00 81.19 76 PHE A C 1
ATOM 597 O O . PHE A 1 76 ? -15.324 0.191 16.918 1.00 81.19 76 PHE A O 1
ATOM 604 N N . PRO A 1 77 ? -14.579 -0.845 18.763 1.00 82.44 77 PRO A N 1
ATOM 605 C CA . PRO A 1 77 ? -13.349 -1.295 18.109 1.00 82.44 77 PRO A CA 1
ATOM 606 C C . PRO A 1 77 ? -13.571 -2.281 16.948 1.00 82.44 77 PRO A C 1
ATOM 608 O O . PRO A 1 77 ? -12.778 -2.267 16.008 1.00 82.44 77 PRO A O 1
ATOM 611 N N . MET A 1 78 ? -14.642 -3.092 16.949 1.00 83.81 78 MET A N 1
ATOM 612 C CA . MET A 1 78 ? -14.959 -3.998 15.830 1.00 83.81 78 MET A CA 1
ATOM 613 C C . MET A 1 78 ? -15.378 -3.244 14.562 1.00 83.81 78 MET A C 1
ATOM 615 O O . MET A 1 78 ? -15.074 -3.686 13.458 1.00 83.81 78 MET A O 1
ATOM 619 N N . PHE A 1 79 ? -16.039 -2.096 14.713 1.00 84.38 79 PHE A N 1
ATOM 620 C CA . PHE A 1 79 ? -16.382 -1.213 13.598 1.00 84.38 79 PHE A CA 1
ATOM 621 C C . PHE A 1 79 ? -15.165 -0.423 13.091 1.00 84.38 79 PHE A C 1
ATOM 623 O O . PHE A 1 79 ? -14.961 -0.268 11.887 1.00 84.38 79 PHE A O 1
ATOM 630 N N . LEU A 1 80 ? -14.325 0.057 14.009 1.00 87.19 80 LEU A N 1
ATOM 631 C CA . LEU A 1 80 ? -13.216 0.958 13.698 1.00 87.19 80 LEU A CA 1
ATOM 632 C C . LEU A 1 80 ? -11.993 0.233 13.104 1.00 87.19 80 LEU A C 1
ATOM 634 O O . LEU A 1 80 ? -11.333 0.769 12.211 1.00 87.19 80 LEU A O 1
ATOM 638 N N . ALA A 1 81 ? -11.715 -0.999 13.544 1.00 86.31 81 ALA A N 1
ATOM 639 C CA . ALA A 1 81 ? -10.609 -1.820 13.047 1.00 86.31 81 ALA A CA 1
ATOM 640 C C . ALA A 1 81 ? -10.583 -1.981 11.509 1.00 86.31 81 ALA A C 1
ATOM 642 O O . ALA A 1 81 ? -9.565 -1.628 10.908 1.00 86.31 81 ALA A O 1
ATOM 643 N N . PRO A 1 82 ? -11.652 -2.449 10.830 1.00 87.75 82 PRO A N 1
ATOM 644 C CA . PRO A 1 82 ? -11.640 -2.597 9.375 1.00 87.75 82 PRO A CA 1
ATOM 645 C C . PRO A 1 82 ? -11.499 -1.254 8.648 1.00 87.75 82 PRO A C 1
ATOM 647 O O . PRO A 1 82 ? -10.806 -1.192 7.635 1.00 87.75 82 PRO A O 1
ATOM 650 N N . GLY A 1 83 ? -12.077 -0.168 9.173 1.00 89.19 83 GLY A N 1
ATOM 651 C CA . GLY A 1 83 ? -11.936 1.169 8.587 1.00 89.19 83 GLY A CA 1
ATOM 652 C C . GLY A 1 83 ? -10.484 1.654 8.574 1.00 89.19 83 GLY A C 1
ATOM 653 O O . GLY A 1 83 ? -9.972 2.069 7.532 1.00 89.19 83 GLY A O 1
ATOM 654 N N . LEU A 1 84 ? -9.788 1.530 9.709 1.00 88.75 84 LEU A N 1
ATOM 655 C CA . LEU A 1 84 ? -8.379 1.910 9.801 1.00 88.75 84 LEU A CA 1
ATOM 656 C C . LEU A 1 84 ? -7.469 0.998 8.961 1.00 88.75 84 LEU A C 1
ATOM 658 O O . LEU A 1 84 ? -6.545 1.482 8.302 1.00 88.75 84 LEU A O 1
ATOM 662 N N . VAL A 1 85 ? -7.746 -0.310 8.944 1.00 87.56 85 VAL A N 1
ATOM 663 C CA . VAL A 1 85 ? -7.005 -1.276 8.119 1.00 87.56 85 VAL A CA 1
ATOM 664 C C . VAL A 1 85 ? -7.155 -0.945 6.634 1.00 87.56 85 VAL A C 1
ATOM 666 O O . VAL A 1 85 ? -6.153 -0.894 5.923 1.00 87.56 85 VAL A O 1
ATOM 669 N N . MET A 1 86 ? -8.372 -0.659 6.165 1.00 90.31 86 MET A N 1
ATOM 670 C CA . MET A 1 86 ? -8.624 -0.322 4.761 1.00 90.31 86 MET A CA 1
ATOM 671 C C . MET A 1 86 ? -7.978 1.005 4.363 1.00 90.31 86 MET A C 1
ATOM 673 O O . MET A 1 86 ? -7.380 1.093 3.292 1.00 90.31 86 MET A O 1
ATOM 677 N N . MET A 1 87 ? -8.026 2.016 5.233 1.00 88.81 87 MET A N 1
ATOM 678 C CA . MET A 1 87 ? -7.347 3.294 5.003 1.00 88.81 87 MET A CA 1
ATOM 679 C C . MET A 1 87 ? -5.835 3.102 4.813 1.00 88.81 87 MET A C 1
ATOM 681 O O . MET A 1 87 ? -5.265 3.573 3.828 1.00 88.81 87 MET A O 1
ATOM 685 N N . SER A 1 88 ? -5.199 2.369 5.729 1.00 84.56 88 SER A N 1
ATOM 686 C CA . SER A 1 88 ? -3.772 2.043 5.671 1.00 84.56 88 SER A CA 1
ATOM 687 C C . SER A 1 88 ? -3.421 1.241 4.413 1.00 84.56 88 SER A C 1
ATOM 689 O O . SER A 1 88 ? -2.471 1.565 3.695 1.00 84.56 88 SER A O 1
ATOM 691 N N . LEU A 1 89 ? -4.221 0.226 4.088 1.00 84.75 89 LEU A N 1
ATOM 692 C CA . LEU A 1 89 ? -3.999 -0.633 2.930 1.00 84.75 89 LEU A CA 1
ATOM 693 C C . LEU A 1 89 ? -4.094 0.147 1.613 1.00 84.75 89 LEU A C 1
ATOM 695 O O . LEU A 1 89 ? -3.210 0.020 0.766 1.00 84.75 89 LEU A O 1
ATOM 699 N N . LEU A 1 90 ? -5.110 1.001 1.458 1.00 86.94 90 LEU A N 1
ATOM 700 C CA . LEU A 1 90 ? -5.290 1.827 0.261 1.00 86.94 90 LEU A CA 1
ATOM 701 C C . LEU A 1 90 ? -4.128 2.799 0.053 1.00 86.94 90 LEU A C 1
ATOM 703 O O . LEU A 1 90 ? -3.617 2.908 -1.061 1.00 86.94 90 LEU A O 1
ATOM 707 N N . GLN A 1 91 ? -3.670 3.460 1.119 1.00 86.06 91 GLN A N 1
ATOM 708 C CA . GLN A 1 91 ? -2.525 4.370 1.047 1.00 86.06 91 GLN A CA 1
ATOM 709 C C . GLN A 1 91 ? -1.251 3.640 0.604 1.00 86.06 91 GLN A C 1
ATOM 711 O O . GLN A 1 91 ? -0.542 4.128 -0.275 1.00 86.06 91 GLN A O 1
ATOM 716 N N . ASN A 1 92 ? -0.995 2.444 1.142 1.00 82.25 92 ASN A N 1
ATOM 717 C CA . ASN A 1 92 ? 0.168 1.639 0.767 1.00 82.25 92 ASN A CA 1
ATOM 718 C C . ASN A 1 92 ? 0.099 1.133 -0.678 1.00 82.25 92 ASN A C 1
ATOM 720 O O . ASN A 1 92 ? 1.081 1.228 -1.413 1.00 82.25 92 ASN A O 1
ATOM 724 N N . VAL A 1 93 ? -1.051 0.612 -1.114 1.00 84.50 93 VAL A N 1
ATOM 725 C CA . VAL A 1 93 ? -1.229 0.119 -2.490 1.00 84.50 93 VAL A CA 1
ATOM 726 C C . VAL A 1 93 ? -1.092 1.262 -3.498 1.00 84.50 93 VAL A C 1
ATOM 728 O O . VAL A 1 93 ? -0.416 1.107 -4.520 1.00 84.50 93 VAL A O 1
ATOM 731 N N . PHE A 1 94 ? -1.668 2.428 -3.195 1.00 84.69 94 PHE A N 1
ATOM 732 C CA . PHE A 1 94 ? -1.579 3.604 -4.054 1.00 84.69 94 PHE A CA 1
ATOM 733 C C . PHE A 1 94 ? -0.153 4.164 -4.126 1.00 84.69 94 PHE A C 1
ATOM 735 O O . PHE A 1 94 ? 0.362 4.381 -5.224 1.00 84.69 94 PHE A O 1
ATOM 742 N N . ALA A 1 95 ? 0.516 4.342 -2.981 1.00 82.88 95 ALA A N 1
ATOM 743 C CA . ALA A 1 95 ? 1.886 4.852 -2.926 1.00 82.88 95 ALA A CA 1
ATOM 744 C C . ALA A 1 95 ? 2.864 3.945 -3.692 1.00 82.88 95 ALA A C 1
ATOM 746 O O . ALA A 1 95 ? 3.666 4.433 -4.492 1.00 82.88 95 ALA A O 1
ATOM 747 N N . ASN A 1 96 ? 2.749 2.624 -3.514 1.00 79.25 96 ASN A N 1
ATOM 748 C CA . ASN A 1 96 ? 3.605 1.652 -4.194 1.00 79.25 96 ASN A CA 1
ATOM 749 C C . ASN A 1 96 ? 3.366 1.628 -5.712 1.00 79.25 96 ASN A C 1
ATOM 751 O O . ASN A 1 96 ? 4.321 1.628 -6.488 1.00 79.25 96 ASN A O 1
ATOM 755 N N . THR A 1 97 ? 2.105 1.664 -6.151 1.00 83.44 97 THR A N 1
ATOM 756 C CA . THR A 1 97 ? 1.766 1.648 -7.584 1.00 83.44 97 THR A CA 1
ATOM 757 C C . THR A 1 97 ? 2.187 2.947 -8.274 1.00 83.44 97 THR A C 1
ATOM 759 O O . THR A 1 97 ? 2.818 2.910 -9.331 1.00 83.44 97 THR A O 1
ATOM 762 N N . SER A 1 98 ? 1.906 4.096 -7.649 1.00 83.62 98 SER A N 1
ATOM 763 C CA . SER A 1 98 ? 2.294 5.416 -8.158 1.00 83.62 98 SER A CA 1
ATOM 764 C C . SER A 1 98 ? 3.816 5.536 -8.297 1.00 83.62 98 SER A C 1
ATOM 766 O O . SER A 1 98 ? 4.322 5.913 -9.357 1.00 83.62 98 SER A O 1
ATOM 768 N N . SER A 1 99 ? 4.564 5.106 -7.273 1.00 80.62 99 SER A N 1
ATOM 769 C CA . SER A 1 99 ? 6.029 5.100 -7.305 1.00 80.62 99 SER A CA 1
ATOM 770 C C . SER A 1 99 ? 6.588 4.203 -8.414 1.00 80.62 99 SER A C 1
ATOM 772 O O . SER A 1 99 ? 7.508 4.620 -9.118 1.00 80.62 99 SER A O 1
ATOM 774 N N . SER A 1 100 ? 6.020 3.012 -8.638 1.00 76.00 100 SER A N 1
ATOM 775 C CA . SER A 1 100 ? 6.465 2.129 -9.725 1.00 76.00 100 SER A CA 1
ATOM 776 C C . SER A 1 100 ? 6.227 2.711 -11.115 1.00 76.00 100 SER A C 1
ATOM 778 O O . SER A 1 100 ? 7.093 2.567 -11.979 1.00 76.00 100 SER A O 1
ATOM 780 N N . ILE A 1 101 ? 5.109 3.405 -11.339 1.00 80.31 101 ILE A N 1
ATOM 781 C CA . ILE A 1 101 ? 4.833 4.071 -12.622 1.00 80.31 101 ILE A CA 1
ATOM 782 C C . ILE A 1 101 ? 5.823 5.220 -12.847 1.00 80.31 101 ILE A C 1
ATOM 784 O O . ILE A 1 101 ? 6.489 5.277 -13.884 1.00 80.31 101 ILE A O 1
ATOM 788 N N . VAL A 1 102 ? 5.980 6.102 -11.855 1.00 81.69 102 VAL A N 1
ATOM 789 C CA . VAL A 1 102 ? 6.894 7.252 -11.939 1.00 81.69 102 VAL A CA 1
ATOM 790 C C . VAL A 1 102 ? 8.348 6.794 -12.090 1.00 81.69 102 VAL A C 1
ATOM 792 O O . VAL A 1 102 ? 9.068 7.294 -12.954 1.00 81.69 102 VAL A O 1
ATOM 795 N N . GLY A 1 103 ? 8.776 5.798 -11.312 1.00 76.25 103 GLY A N 1
ATOM 796 C CA . GLY A 1 103 ? 10.129 5.246 -11.373 1.00 76.25 103 GLY A CA 1
ATOM 797 C C . GLY A 1 103 ? 10.437 4.5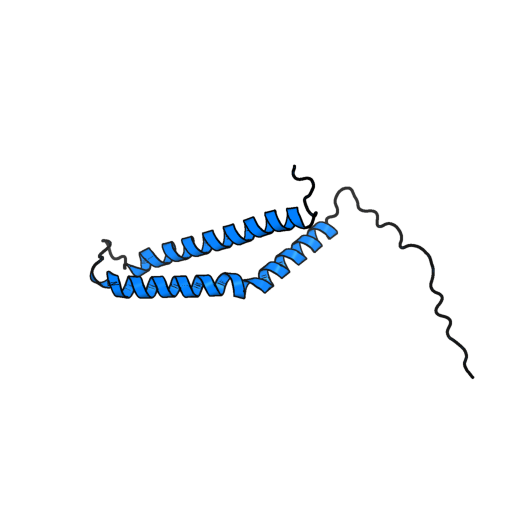97 -12.721 1.00 76.25 103 GLY A C 1
ATOM 798 O O . GLY A 1 103 ? 11.515 4.810 -13.277 1.00 76.25 103 GLY A O 1
ATOM 799 N N . SER A 1 104 ? 9.471 3.87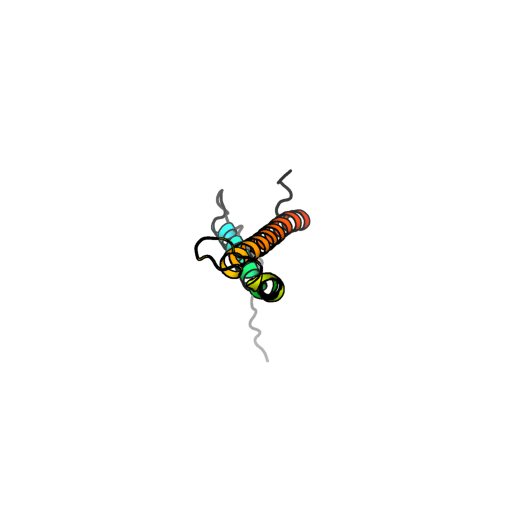8 -13.295 1.00 71.06 104 SER A N 1
ATOM 800 C CA . SER A 1 104 ? 9.630 3.247 -14.608 1.00 71.06 104 SER A CA 1
ATOM 801 C C . SER A 1 104 ? 9.689 4.270 -15.753 1.00 71.06 104 SER A C 1
ATOM 803 O O . SER A 1 104 ? 10.415 4.047 -16.725 1.00 71.06 104 SER A O 1
ATOM 805 N N . LYS A 1 105 ? 8.999 5.415 -15.614 1.00 74.00 105 LYS A N 1
ATOM 806 C CA . LYS A 1 105 ? 9.138 6.571 -16.516 1.00 74.00 105 LYS A CA 1
ATOM 807 C C . LYS A 1 105 ? 10.526 7.213 -16.410 1.00 74.00 105 LYS A C 1
ATOM 809 O O . LYS A 1 105 ? 11.140 7.491 -17.433 1.00 74.00 105 LYS A O 1
ATOM 814 N N . MET A 1 106 ? 11.039 7.437 -15.197 1.00 75.62 106 MET A N 1
ATOM 815 C CA . MET A 1 106 ? 12.342 8.096 -14.997 1.00 75.62 106 MET A CA 1
ATOM 816 C C . MET A 1 106 ? 13.543 7.227 -15.405 1.00 75.62 106 MET A C 1
ATOM 818 O O . MET A 1 106 ? 14.540 7.765 -15.872 1.00 75.62 106 MET A O 1
ATOM 822 N N . GLN A 1 107 ? 13.463 5.900 -15.255 1.00 70.50 107 GLN A N 1
ATOM 823 C CA . GLN A 1 107 ? 14.542 4.961 -15.622 1.00 70.50 107 GLN A CA 1
ATOM 824 C C . GLN A 1 107 ? 14.587 4.595 -17.108 1.00 70.50 107 GLN A C 1
ATOM 826 O O . GLN A 1 107 ? 15.449 3.823 -17.521 1.00 70.50 107 GLN A O 1
ATOM 831 N N . GLY A 1 108 ? 13.666 5.115 -17.914 1.00 66.12 108 GLY A N 1
ATOM 832 C CA . GLY A 1 108 ? 13.643 4.835 -19.341 1.00 66.12 108 GLY A CA 1
ATOM 833 C C . GLY A 1 108 ? 13.079 3.453 -19.718 1.00 66.12 108 GLY A C 1
ATOM 834 O O . GLY A 1 108 ? 13.227 3.025 -20.858 1.00 66.12 108 GLY A O 1
ATOM 835 N N . ASN A 1 109 ? 12.430 2.742 -18.786 1.00 65.44 109 ASN A N 1
ATOM 836 C CA . ASN A 1 109 ? 11.897 1.387 -19.007 1.00 65.44 109 ASN A CA 1
ATOM 837 C C . ASN A 1 109 ? 10.541 1.374 -19.746 1.00 65.44 109 ASN A C 1
ATOM 839 O O . ASN A 1 109 ? 10.201 0.380 -20.381 1.00 65.44 109 ASN A O 1
ATOM 843 N N . ILE A 1 110 ? 9.764 2.458 -19.647 1.00 62.31 110 ILE A N 1
ATOM 844 C CA . ILE A 1 110 ? 8.483 2.667 -20.355 1.00 62.31 110 ILE A CA 1
ATOM 845 C C . ILE A 1 110 ? 8.451 4.047 -21.030 1.00 62.31 110 ILE A C 1
ATOM 847 O O . ILE A 1 110 ? 7.471 4.778 -20.941 1.00 62.31 110 ILE A O 1
ATOM 851 N N . VAL A 1 111 ? 9.545 4.425 -21.705 1.00 54.06 111 VAL A N 1
ATOM 852 C CA . VAL A 1 111 ? 9.619 5.689 -22.476 1.00 54.06 111 VAL A CA 1
ATOM 853 C C . VAL A 1 111 ? 8.492 5.795 -23.510 1.00 54.06 111 VAL A C 1
ATOM 855 O O . VAL A 1 111 ? 8.045 6.897 -23.780 1.00 54.06 111 VAL A O 1
ATOM 858 N N . ASP A 1 112 ? 7.979 4.663 -23.995 1.00 53.34 112 ASP A N 1
ATOM 859 C CA . ASP A 1 112 ? 6.980 4.565 -25.071 1.00 53.34 112 ASP A CA 1
ATOM 860 C C . ASP A 1 112 ? 5.504 4.524 -24.609 1.00 53.34 112 ASP A C 1
ATOM 862 O O . ASP A 1 112 ? 4.633 4.076 -25.352 1.00 53.34 112 ASP A O 1
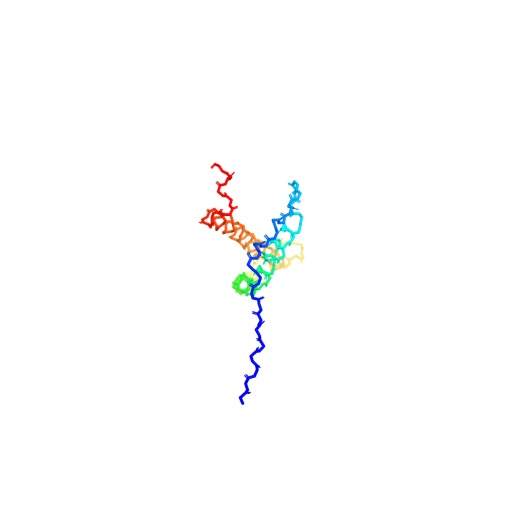ATOM 866 N N . LEU A 1 113 ? 5.182 4.958 -23.382 1.00 53.50 113 LEU A N 1
ATOM 867 C CA . LEU A 1 113 ? 3.781 5.097 -22.938 1.00 53.50 113 LEU A CA 1
ATOM 868 C C . LEU A 1 113 ? 3.179 6.501 -23.119 1.00 53.50 113 LEU A C 1
ATOM 870 O O . LEU A 1 113 ? 2.113 6.733 -22.556 1.00 53.50 113 LEU A O 1
ATOM 874 N N . LEU A 1 114 ? 3.803 7.394 -23.901 1.00 44.25 114 LEU A N 1
ATOM 875 C CA . LEU A 1 114 ? 3.187 8.564 -24.561 1.00 44.25 114 LEU A CA 1
ATOM 876 C C . LEU A 1 114 ? 4.173 9.220 -25.539 1.00 44.25 114 LEU A C 1
ATOM 878 O O . LEU A 1 114 ? 5.272 9.596 -25.075 1.00 44.25 114 LEU A O 1
#

Mean predicted aligned error: 13.71 Å

Sequence (114 aa):
MAAADNIAFSPTPPAPRRIRRVNWIGVWTLYKKEVWRFIKVINQTVAAPVVTTLLFLAVFTLALGRDVQLGADISFPMFLAPGLVMMSLLQNVFANTSSSIVGSKMQGNIVDLL

Secondary structure (DSSP, 8-state):
-----------PPPPP----SS-HHHHHHHHHHHHHHHHHHHHHHHHHHHHHHHHHHHHHHHHHTTT---STT--HHHHHHHHHHHHHHHHHHHHHHHHHHHHHHHTTTTTT--

Foldseek 3Di:
DDDDPPPDDDPDDPPPPPDDPDDPVVVVVVVVVVVVVCVVCCCVLPVVLVVVLVVVLVVCCVVCQVPDDPDDPDGPSNVSNVVSVVVSVVVSVVVVVVCVVVVCCVVVVPVPPD

Radius of gyration: 27.02 Å; Cα contacts (8 Å, |Δi|>4): 27; chains: 1; bounding box: 88×33×58 Å